Protein AF-A0A968LWX4-F1 (afdb_monomer_lite)

Radius of gyration: 10.17 Å; chains: 1; bounding box: 22×18×30 Å

Structure (mmCIF, N/CA/C/O backbone):
data_AF-A0A968LWX4-F1
#
_entry.id   AF-A0A968LWX4-F1
#
loop_
_atom_site.group_PDB
_atom_site.id
_atom_site.type_symbol
_atom_site.label_atom_id
_atom_site.label_alt_id
_atom_site.label_comp_id
_atom_site.label_asym_id
_atom_site.label_entity_id
_atom_site.label_seq_id
_atom_site.pdbx_PDB_ins_code
_atom_site.Cartn_x
_atom_site.Cartn_y
_atom_site.Cartn_z
_atom_site.occupancy
_atom_site.B_iso_or_equiv
_atom_site.auth_seq_id
_atom_site.auth_comp_id
_atom_site.auth_asym_id
_atom_site.auth_atom_id
_atom_site.pdbx_PDB_model_num
ATOM 1 N N . MET A 1 1 ? -9.046 -0.967 17.787 1.00 63.97 1 MET A N 1
ATOM 2 C CA . MET A 1 1 ? -9.090 0.350 17.104 1.00 63.97 1 MET A CA 1
ATOM 3 C C . MET A 1 1 ? -10.275 0.352 16.153 1.00 63.97 1 MET A C 1
ATOM 5 O O . MET A 1 1 ? -10.600 -0.706 15.643 1.00 63.97 1 MET A O 1
ATOM 9 N N . THR A 1 2 ? -10.924 1.489 15.909 1.00 84.69 2 THR A N 1
ATOM 10 C CA . THR A 1 2 ? -11.954 1.595 14.864 1.00 84.69 2 THR A CA 1
ATOM 11 C C . THR A 1 2 ? -11.328 1.486 13.473 1.00 84.69 2 THR A C 1
ATOM 13 O O . THR A 1 2 ? -10.260 2.064 13.228 1.00 84.69 2 THR A O 1
ATOM 16 N N . SER A 1 3 ? -11.985 0.748 12.570 1.00 92.38 3 SER A N 1
ATOM 17 C CA . SER A 1 3 ? -11.561 0.666 11.171 1.00 92.38 3 SER A CA 1
ATOM 18 C C . SER A 1 3 ? -11.671 2.039 10.492 1.00 92.38 3 SER A C 1
ATOM 20 O O . SER A 1 3 ? -12.557 2.838 10.807 1.00 92.38 3 SER A O 1
ATOM 22 N N . LYS A 1 4 ? -10.719 2.338 9.604 1.00 97.25 4 LYS A N 1
ATOM 23 C CA . LYS A 1 4 ? -10.610 3.592 8.855 1.00 97.25 4 LYS A CA 1
ATOM 24 C C . LYS A 1 4 ? -10.543 3.275 7.368 1.00 97.25 4 LYS A C 1
ATOM 26 O O . LYS A 1 4 ? -10.080 2.204 6.991 1.00 97.25 4 LYS A O 1
ATOM 31 N N . ARG A 1 5 ? -10.941 4.248 6.551 1.00 98.06 5 ARG A N 1
ATOM 32 C CA . ARG A 1 5 ? -10.758 4.235 5.096 1.00 98.06 5 ARG A CA 1
ATOM 33 C C . ARG A 1 5 ? -9.526 5.062 4.757 1.00 98.06 5 ARG A C 1
ATOM 35 O O . ARG A 1 5 ? -9.482 6.241 5.111 1.00 98.06 5 ARG A O 1
ATOM 42 N N . ILE A 1 6 ? -8.525 4.450 4.138 1.00 98.19 6 ILE A N 1
ATOM 43 C CA . ILE A 1 6 ? -7.213 5.054 3.898 1.00 98.19 6 ILE A CA 1
ATOM 44 C C . ILE A 1 6 ? -6.947 5.077 2.396 1.00 98.19 6 ILE A C 1
ATOM 46 O O . ILE A 1 6 ? -6.845 4.039 1.749 1.00 98.19 6 ILE A O 1
ATOM 50 N N . PHE A 1 7 ? -6.793 6.278 1.847 1.00 98.44 7 PHE A N 1
ATOM 51 C CA . PHE A 1 7 ? -6.364 6.466 0.468 1.00 98.44 7 PHE A CA 1
ATOM 52 C C . PHE A 1 7 ? -4.842 6.602 0.419 1.00 98.44 7 PHE A C 1
ATOM 54 O O . PHE A 1 7 ? -4.279 7.548 0.974 1.00 98.44 7 PHE A O 1
ATOM 61 N N . VAL A 1 8 ? -4.170 5.652 -0.229 1.00 97.56 8 VAL A N 1
ATOM 62 C CA . VAL A 1 8 ? -2.709 5.604 -0.306 1.00 97.56 8 VAL A CA 1
ATOM 63 C C . VAL A 1 8 ? -2.263 6.021 -1.700 1.00 97.56 8 VAL A C 1
ATOM 65 O O . VAL A 1 8 ? -2.640 5.424 -2.709 1.00 97.56 8 VAL A O 1
ATOM 68 N N . THR A 1 9 ? -1.390 7.023 -1.750 1.00 97.62 9 THR A N 1
ATOM 69 C CA . THR A 1 9 ? -0.665 7.396 -2.967 1.00 97.62 9 THR A CA 1
ATOM 70 C C . THR A 1 9 ? 0.794 6.975 -2.831 1.00 97.62 9 THR A C 1
ATOM 72 O O . THR A 1 9 ? 1.353 6.975 -1.736 1.00 97.62 9 THR A O 1
ATOM 75 N N . GLY A 1 10 ? 1.419 6.559 -3.935 1.00 97.06 10 GLY A N 1
ATOM 76 C CA . GLY A 1 10 ? 2.817 6.116 -3.906 1.00 97.06 10 GLY A CA 1
ATOM 77 C C . GLY A 1 10 ? 3.041 4.730 -3.287 1.00 97.06 10 GLY A C 1
ATOM 78 O O . GLY A 1 10 ? 4.176 4.414 -2.939 1.00 97.06 10 GLY A O 1
ATOM 79 N N . ALA A 1 11 ? 2.005 3.884 -3.210 1.00 97.38 11 ALA A N 1
ATOM 80 C CA . ALA A 1 11 ? 2.088 2.511 -2.688 1.00 97.38 11 ALA A CA 1
ATOM 81 C C . ALA A 1 11 ? 3.118 1.624 -3.421 1.00 97.38 11 ALA A C 1
ATOM 83 O O . ALA A 1 11 ? 3.650 0.686 -2.849 1.00 97.38 11 ALA A O 1
ATOM 84 N N . SER A 1 12 ? 3.465 1.943 -4.672 1.00 96.81 12 SER A N 1
ATOM 85 C CA . SER A 1 12 ? 4.506 1.234 -5.43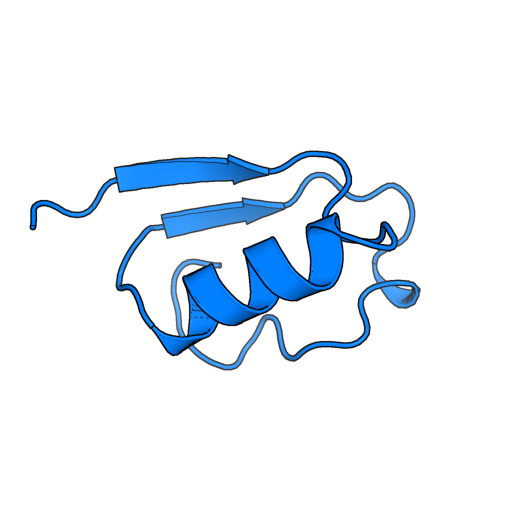6 1.00 96.81 12 SER A CA 1
ATOM 86 C C . SER A 1 12 ? 5.932 1.766 -5.196 1.00 96.81 12 SER A C 1
ATOM 88 O O . SER A 1 12 ? 6.849 1.428 -5.946 1.00 96.81 12 SER A O 1
ATOM 90 N N . GLY A 1 13 ? 6.112 2.721 -4.280 1.00 95.94 13 GLY A N 1
ATOM 91 C CA . GLY A 1 13 ? 7.400 3.346 -3.975 1.00 95.94 13 GLY A CA 1
ATOM 92 C C . GLY A 1 13 ? 8.219 2.554 -2.954 1.00 95.94 13 GLY A C 1
ATOM 93 O O . GLY A 1 13 ? 7.705 1.650 -2.306 1.00 95.94 13 GLY A O 1
ATOM 94 N N . CYS A 1 14 ? 9.484 2.950 -2.771 1.00 95.69 14 CYS A N 1
ATOM 95 C CA . CYS A 1 14 ? 10.428 2.287 -1.858 1.00 95.69 14 CYS A CA 1
ATOM 96 C C . CYS A 1 14 ? 9.865 2.103 -0.440 1.00 95.69 14 CYS A C 1
ATOM 98 O O . CYS A 1 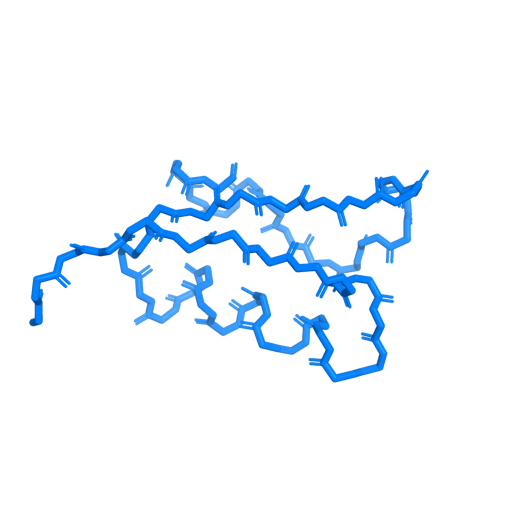14 ? 9.951 1.022 0.118 1.00 95.69 14 CYS A O 1
ATOM 100 N N . ILE A 1 15 ? 9.245 3.141 0.124 1.00 96.62 15 ILE A N 1
ATOM 101 C CA . ILE A 1 15 ? 8.647 3.078 1.468 1.00 96.62 15 ILE A CA 1
ATOM 102 C C . ILE A 1 15 ? 7.164 2.699 1.387 1.00 96.62 15 ILE A C 1
ATOM 104 O O . ILE A 1 15 ? 6.654 1.965 2.228 1.00 96.62 15 ILE A O 1
ATOM 108 N N . GLY A 1 16 ? 6.474 3.187 0.352 1.00 96.81 16 GLY A N 1
ATOM 109 C CA . GLY A 1 16 ? 5.039 2.981 0.185 1.00 96.81 16 GLY A CA 1
ATOM 110 C C . GLY A 1 16 ? 4.643 1.510 0.121 1.00 96.81 16 GLY A C 1
ATOM 111 O O . GLY A 1 16 ? 3.578 1.176 0.628 1.00 96.81 16 GLY A O 1
ATOM 112 N N . HIS A 1 17 ? 5.501 0.640 -0.426 1.00 96.25 17 HIS A N 1
ATOM 113 C CA . HIS A 1 17 ? 5.181 -0.785 -0.493 1.00 96.25 17 HIS A CA 1
ATOM 114 C C . HIS A 1 17 ? 5.141 -1.427 0.896 1.00 96.25 17 HIS A C 1
ATOM 116 O O . HIS A 1 17 ? 4.182 -2.126 1.190 1.00 96.25 17 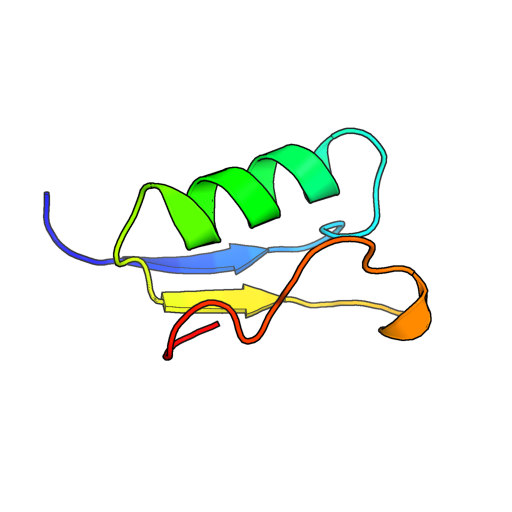HIS A O 1
ATOM 122 N N . TYR A 1 18 ? 6.108 -1.120 1.768 1.00 97.31 18 TYR A N 1
ATOM 123 C CA . TYR A 1 18 ? 6.125 -1.641 3.135 1.00 97.31 18 TYR A CA 1
ATOM 124 C C . TYR A 1 18 ? 4.950 -1.101 3.948 1.00 97.31 18 TYR A C 1
ATOM 126 O O . TYR A 1 18 ? 4.322 -1.837 4.695 1.00 97.31 18 TYR A O 1
ATOM 134 N N . ILE A 1 19 ? 4.616 0.184 3.788 1.00 97.94 19 ILE A N 1
ATOM 135 C CA . ILE A 1 19 ? 3.461 0.769 4.482 1.00 97.94 19 ILE A CA 1
ATOM 136 C C . ILE A 1 19 ? 2.167 0.088 4.030 1.00 97.94 19 ILE A C 1
ATOM 138 O O . ILE A 1 19 ? 1.357 -0.289 4.872 1.00 97.94 19 ILE A O 1
ATOM 142 N N . ALA A 1 20 ? 1.966 -0.063 2.718 1.00 97.56 20 ALA A N 1
ATOM 143 C CA . ALA A 1 20 ? 0.772 -0.700 2.180 1.00 97.56 20 ALA A CA 1
ATOM 144 C C . ALA A 1 20 ? 0.676 -2.164 2.629 1.00 97.56 20 ALA A C 1
ATOM 146 O O . ALA A 1 20 ? -0.360 -2.562 3.145 1.00 97.56 20 ALA A O 1
ATOM 147 N N . GLU A 1 21 ? 1.761 -2.931 2.519 1.00 97.69 21 GLU A N 1
ATOM 148 C CA . GLU A 1 21 ? 1.814 -4.329 2.946 1.00 97.69 21 GLU A CA 1
ATOM 149 C C . GLU A 1 21 ? 1.523 -4.484 4.445 1.00 97.69 21 GLU A C 1
ATOM 151 O O . GLU A 1 21 ? 0.640 -5.253 4.813 1.00 97.69 21 GLU A O 1
ATOM 156 N N . THR A 1 22 ? 2.148 -3.683 5.312 1.00 97.81 22 THR A N 1
ATOM 157 C CA . THR A 1 22 ? 1.867 -3.711 6.757 1.00 97.81 22 THR A CA 1
ATOM 158 C C . THR A 1 22 ? 0.418 -3.329 7.067 1.00 97.81 22 THR A C 1
ATOM 160 O O . THR A 1 22 ? -0.210 -3.948 7.919 1.00 97.81 22 THR A O 1
ATOM 163 N N . LEU A 1 23 ? -0.163 -2.341 6.377 1.00 97.44 23 LEU A N 1
ATOM 164 C CA . LEU A 1 23 ? -1.579 -1.991 6.560 1.00 97.44 23 LEU A CA 1
ATOM 165 C C . LEU A 1 23 ? -2.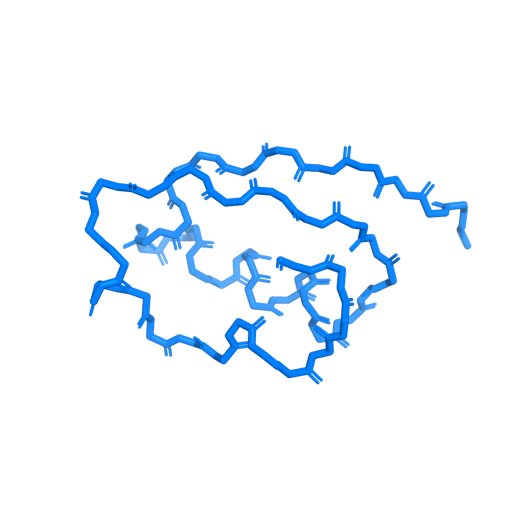523 -3.121 6.116 1.00 97.44 23 LEU A C 1
ATOM 167 O O . LEU A 1 23 ? -3.580 -3.303 6.726 1.00 97.44 23 LEU A O 1
ATOM 171 N N . ILE A 1 24 ? -2.157 -3.865 5.070 1.00 97.31 24 ILE A N 1
ATOM 172 C CA . ILE A 1 24 ? -2.913 -5.025 4.586 1.00 97.31 24 ILE A CA 1
ATOM 173 C C . ILE A 1 24 ? -2.843 -6.164 5.608 1.00 97.31 24 ILE A C 1
ATOM 175 O O . ILE A 1 24 ? -3.890 -6.697 5.966 1.00 97.31 24 ILE A O 1
ATOM 179 N N . GLN A 1 25 ? -1.645 -6.506 6.090 1.00 97.38 25 GLN A N 1
ATOM 180 C CA . GLN A 1 25 ? -1.414 -7.686 6.933 1.00 97.38 25 GLN A CA 1
ATOM 181 C C . GLN A 1 25 ? -1.796 -7.473 8.403 1.00 97.38 25 GLN A C 1
ATOM 183 O O . GLN A 1 25 ? -2.356 -8.362 9.034 1.00 97.38 25 GLN A O 1
ATOM 188 N N . GLU A 1 26 ? -1.535 -6.284 8.947 1.00 97.06 26 GLU A N 1
ATOM 189 C CA . GLU A 1 26 ? -1.591 -6.050 10.396 1.00 97.06 26 GLU A CA 1
ATOM 190 C C . GLU A 1 26 ? -2.833 -5.264 10.837 1.00 97.06 26 GLU A C 1
ATOM 192 O O . GLU A 1 26 ? -3.033 -5.014 12.029 1.00 97.06 26 GLU A O 1
ATOM 197 N N . THR A 1 27 ? -3.670 -4.812 9.895 1.00 96.38 27 THR A N 1
ATOM 198 C CA . THR A 1 27 ? -4.857 -4.005 10.211 1.00 96.38 27 THR A CA 1
ATOM 199 C C . THR A 1 27 ? -6.072 -4.381 9.368 1.00 96.38 27 THR A C 1
ATOM 201 O O . THR A 1 27 ? -5.950 -4.846 8.240 1.00 96.38 27 THR A O 1
ATOM 204 N N . GLU A 1 28 ? -7.263 -4.073 9.885 1.00 95.94 28 GLU A N 1
ATOM 205 C CA . GLU A 1 28 ? -8.553 -4.238 9.192 1.00 95.94 28 GLU A CA 1
ATOM 206 C C . GLU A 1 28 ? -9.033 -2.937 8.516 1.00 95.94 28 GLU A C 1
ATOM 208 O O . GLU A 1 28 ? -10.233 -2.695 8.359 1.00 95.94 28 GLU A O 1
ATOM 213 N N . HIS A 1 29 ? -8.116 -2.021 8.195 1.00 97.75 29 HIS A N 1
ATOM 214 C CA . HIS A 1 29 ? -8.457 -0.766 7.521 1.00 97.75 29 HIS A CA 1
ATOM 215 C C . HIS A 1 29 ? -8.845 -1.009 6.061 1.00 97.75 29 HIS A C 1
ATOM 217 O O . HIS A 1 29 ? -8.219 -1.809 5.374 1.00 97.75 29 HIS A O 1
ATOM 223 N N . GLU A 1 30 ? -9.852 -0.304 5.561 1.00 98.06 30 GLU A N 1
ATOM 224 C CA . GLU A 1 30 ? -10.183 -0.348 4.137 1.00 98.06 30 GLU A CA 1
ATOM 225 C C . GLU A 1 30 ? -9.182 0.528 3.374 1.00 98.06 30 GLU A C 1
ATOM 227 O O . GLU A 1 30 ? -8.999 1.704 3.714 1.00 98.06 30 GLU A O 1
ATOM 232 N N . LEU A 1 31 ? -8.498 -0.041 2.385 1.00 98.19 31 LEU A N 1
ATOM 233 C CA . LEU A 1 31 ? -7.458 0.651 1.629 1.00 98.19 31 LEU A CA 1
ATOM 234 C C . LEU A 1 31 ? -7.949 0.972 0.219 1.00 98.19 31 LEU A C 1
ATOM 236 O O . LEU A 1 31 ? -8.720 0.234 -0.375 1.00 98.19 31 LEU A O 1
ATOM 240 N N . PHE A 1 32 ? -7.491 2.103 -0.307 1.00 98.12 32 PHE A N 1
ATOM 241 C CA . PHE A 1 32 ? -7.713 2.513 -1.687 1.00 98.12 32 PHE A CA 1
ATOM 242 C C . PHE A 1 32 ? -6.366 2.933 -2.265 1.00 98.12 32 PHE A C 1
ATOM 244 O O . PHE A 1 32 ? -5.803 3.958 -1.864 1.00 98.12 32 PHE A O 1
ATOM 251 N N . LEU A 1 33 ? -5.818 2.132 -3.176 1.00 97.56 33 LEU A N 1
ATOM 252 C CA . LEU A 1 33 ? -4.471 2.338 -3.705 1.00 97.56 33 LEU A CA 1
ATOM 253 C C . LEU A 1 33 ? -4.518 3.074 -5.050 1.00 97.56 33 LEU A C 1
ATOM 255 O O . LEU A 1 33 ? -4.927 2.516 -6.067 1.00 97.56 33 LEU A O 1
ATOM 259 N N . MET A 1 34 ? -4.033 4.318 -5.090 1.00 97.44 34 MET A N 1
ATOM 260 C CA . MET A 1 34 ? -3.830 5.022 -6.357 1.00 97.44 34 MET A CA 1
ATOM 261 C C . MET A 1 34 ? -2.444 4.707 -6.913 1.00 97.44 34 MET A C 1
ATOM 263 O O . MET A 1 34 ? -1.420 5.223 -6.447 1.00 97.44 34 MET A O 1
ATOM 267 N N . VAL A 1 35 ? -2.418 3.877 -7.951 1.00 95.44 35 VAL A N 1
ATOM 268 C CA . VAL A 1 35 ? -1.197 3.460 -8.639 1.00 95.44 35 VAL A CA 1
ATOM 269 C C . VAL A 1 35 ? -1.237 3.853 -10.108 1.00 95.44 35 VAL A C 1
ATOM 271 O O . VAL A 1 35 ? -2.275 3.810 -10.755 1.00 95.44 35 VAL A O 1
ATOM 274 N N . ARG A 1 36 ? -0.078 4.240 -10.649 1.00 96.06 36 ARG A N 1
ATOM 275 C CA . ARG A 1 36 ? 0.068 4.539 -12.086 1.00 96.06 36 ARG A CA 1
ATOM 276 C C . ARG A 1 36 ? 0.173 3.273 -12.931 1.00 96.06 36 ARG A C 1
ATOM 278 O O . ARG A 1 36 ? -0.227 3.274 -14.084 1.00 96.06 36 ARG A O 1
ATOM 285 N N . ASN A 1 37 ? 0.780 2.233 -12.363 1.00 95.31 37 ASN A N 1
ATOM 286 C CA . ASN A 1 37 ? 0.917 0.921 -12.974 1.00 95.31 37 ASN A CA 1
ATOM 287 C C . ASN A 1 37 ? 0.779 -0.142 -11.864 1.00 95.31 37 ASN A C 1
ATOM 289 O O . ASN A 1 37 ? 1.674 -0.205 -11.012 1.00 95.31 37 ASN A O 1
ATOM 293 N N . PRO A 1 38 ? -0.307 -0.935 -11.858 1.00 93.75 38 PRO A N 1
ATOM 294 C CA . PRO A 1 38 ? -0.517 -2.026 -10.906 1.00 93.75 38 PRO A CA 1
ATOM 295 C C . PRO A 1 38 ? 0.603 -3.072 -10.897 1.00 93.75 38 PRO A C 1
ATOM 297 O O . PRO A 1 38 ? 0.964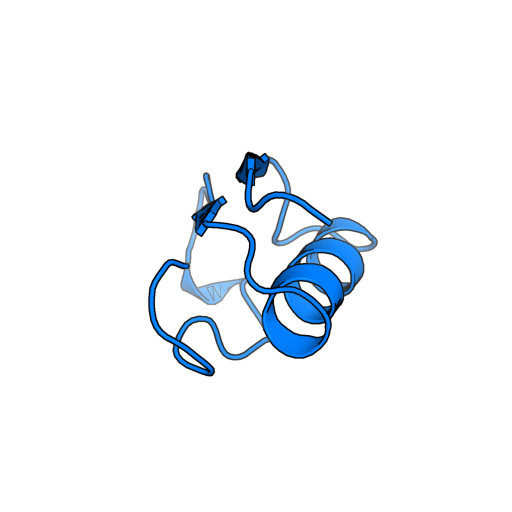 -3.539 -9.823 1.00 93.75 38 PRO A O 1
ATOM 300 N N . ASP A 1 39 ? 1.246 -3.345 -12.037 1.00 94.25 39 ASP A N 1
ATOM 301 C CA . ASP A 1 39 ? 2.315 -4.354 -12.162 1.00 94.25 39 ASP A CA 1
ATOM 302 C C . ASP A 1 39 ? 3.569 -4.023 -11.332 1.00 94.25 39 ASP A C 1
ATOM 304 O O . ASP A 1 39 ? 4.468 -4.846 -11.169 1.00 94.25 39 ASP A O 1
ATOM 308 N N . LYS A 1 40 ? 3.675 -2.789 -10.820 1.00 94.50 40 LYS A N 1
ATOM 309 C CA . LYS A 1 40 ? 4.768 -2.375 -9.927 1.00 94.50 40 LYS A CA 1
ATOM 310 C C . LYS A 1 40 ? 4.520 -2.721 -8.460 1.00 94.50 40 LYS A C 1
ATOM 312 O O . LYS A 1 40 ? 5.439 -2.551 -7.657 1.00 94.50 40 LYS A O 1
ATOM 317 N N . LEU A 1 41 ? 3.310 -3.140 -8.097 1.00 95.31 41 LEU A N 1
ATOM 318 C CA . LEU A 1 41 ? 3.018 -3.636 -6.759 1.00 95.31 41 LEU A CA 1
ATOM 319 C C . LEU A 1 41 ? 3.663 -5.014 -6.601 1.00 95.31 41 LEU A C 1
ATOM 321 O O . LEU A 1 41 ? 3.464 -5.903 -7.419 1.00 95.31 41 LEU A O 1
ATOM 325 N N . LYS A 1 42 ? 4.489 -5.161 -5.565 1.00 93.94 42 LYS A N 1
ATOM 326 C CA . LYS A 1 42 ? 5.251 -6.389 -5.285 1.00 93.94 42 LYS A CA 1
ATOM 327 C C . LYS A 1 42 ? 4.760 -7.112 -4.028 1.00 93.94 42 LYS A C 1
ATOM 329 O O . LYS A 1 42 ? 5.516 -7.865 -3.431 1.00 93.94 42 LYS A O 1
ATOM 334 N N . PHE A 1 43 ? 3.527 -6.838 -3.623 1.00 94.62 43 PHE A N 1
ATOM 335 C CA . PHE A 1 43 ? 2.866 -7.413 -2.456 1.00 94.62 43 PHE A CA 1
ATOM 336 C C . PHE A 1 43 ? 1.455 -7.853 -2.845 1.00 94.62 4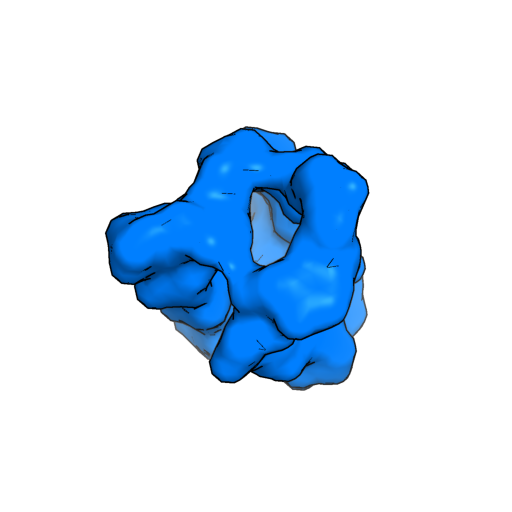3 PHE A C 1
ATOM 338 O O . PHE A 1 43 ? 0.903 -7.378 -3.842 1.00 94.62 43 PHE A O 1
ATOM 345 N N . ASP A 1 44 ? 0.884 -8.769 -2.071 1.00 96.12 44 ASP A N 1
ATOM 346 C CA . ASP A 1 44 ? -0.423 -9.348 -2.364 1.00 96.12 44 ASP A CA 1
ATOM 347 C C . ASP A 1 44 ? -1.563 -8.405 -1.946 1.00 96.12 44 ASP A C 1
ATOM 349 O O . ASP A 1 44 ? -1.925 -8.309 -0.774 1.00 96.12 44 ASP A O 1
ATOM 353 N N . VAL A 1 45 ? -2.146 -7.707 -2.925 1.00 95.75 45 VAL A N 1
ATOM 354 C CA . VAL A 1 45 ? -3.336 -6.858 -2.729 1.00 95.75 45 VAL A CA 1
ATOM 355 C C . VAL A 1 45 ? -4.616 -7.664 -2.486 1.00 95.75 45 VAL A C 1
ATOM 357 O O . VAL A 1 45 ? -5.628 -7.090 -2.101 1.00 95.75 45 VAL A O 1
ATOM 360 N N . HIS A 1 46 ? -4.586 -8.984 -2.686 1.00 95.75 46 HIS A N 1
ATOM 361 C CA . HIS A 1 46 ? -5.711 -9.889 -2.456 1.00 95.75 46 HIS A CA 1
ATOM 362 C C . HIS A 1 46 ? -5.584 -10.688 -1.155 1.00 95.75 46 HIS A C 1
ATOM 364 O O . HIS A 1 46 ? -6.455 -11.511 -0.871 1.00 95.75 46 HIS A O 1
ATOM 370 N N . ALA A 1 47 ? -4.564 -10.411 -0.333 1.00 96.69 47 ALA A N 1
ATOM 371 C CA . ALA A 1 47 ? -4.341 -11.102 0.937 1.00 96.69 47 ALA A CA 1
ATOM 372 C C . ALA A 1 47 ? -5.552 -11.026 1.888 1.00 96.69 47 ALA A C 1
ATOM 374 O O . ALA A 1 47 ? -5.727 -11.897 2.740 1.00 96.69 47 ALA A O 1
ATOM 375 N N . ARG A 1 48 ? -6.409 -10.005 1.735 1.00 94.81 48 ARG A N 1
ATOM 376 C CA . ARG A 1 48 ? -7.711 -9.907 2.404 1.00 94.81 48 ARG A CA 1
ATOM 377 C C . ARG A 1 48 ? -8.697 -9.025 1.624 1.00 94.81 48 ARG A C 1
ATOM 379 O O . ARG A 1 48 ? -8.267 -8.213 0.806 1.00 94.81 48 ARG A O 1
ATOM 386 N N . PRO A 1 49 ? -10.011 -9.115 1.898 1.00 95.50 49 PRO A N 1
ATOM 387 C CA . PRO A 1 49 ? -10.982 -8.163 1.361 1.00 95.50 49 PRO A CA 1
ATOM 388 C C . PRO A 1 49 ? -10.761 -6.729 1.884 1.00 95.50 49 PRO A C 1
ATOM 390 O O . PRO A 1 49 ? -10.246 -6.519 2.988 1.00 95.50 49 PRO A O 1
ATOM 393 N N . GLY A 1 50 ? -11.221 -5.743 1.105 1.00 95.00 50 GLY A N 1
ATOM 394 C CA . GLY A 1 50 ? -11.204 -4.321 1.475 1.00 95.00 50 GLY A CA 1
ATOM 395 C C . GLY A 1 50 ? -9.866 -3.615 1.233 1.00 95.00 50 GLY A C 1
ATOM 396 O O . GLY A 1 50 ? -9.464 -2.789 2.054 1.00 95.00 50 GLY A O 1
ATOM 397 N N . VAL A 1 51 ? -9.165 -3.968 0.153 1.00 95.12 51 VAL A N 1
ATOM 398 C CA . VAL A 1 51 ? -7.899 -3.368 -0.305 1.00 95.12 51 VAL A CA 1
ATOM 399 C C . VAL A 1 51 ? -8.016 -2.993 -1.777 1.00 95.12 51 VAL A C 1
ATOM 401 O O . VAL A 1 51 ? -8.667 -3.772 -2.512 1.00 95.12 51 VAL A O 1
#

pLDDT: mean 95.6, std 4.95, range [63.97, 98.44]

Sequence (51 aa):
MTSKRIFVTGASGCIGHYIAETLIQETEHELFLMVRNPDKLKFDVHARPGV

Foldseek 3Di:
DDAEEEEDECCLPPVNVVVVQCCLPVHPHQYHYDDPDPVSRPHDPVSDPRD

Secondary structure (DSSP, 8-state):
----EEEEE-TTSTTHHHHHHHHHHH---EEEEE-S-GGG--S-TTSSS--